Protein AF-A0A5K1GWC6-F1 (afdb_monomer)

Sequence (38 aa):
YVFEERYDVVKFIKIVQEHGLYVTLRIGPFIEAEWNFG

Solvent-accessible surface area (backbone atoms only — not comparable to full-atom values): 2660 Å² total; per-residue (Å²): 139,81,65,55,88,93,51,28,61,68,64,53,53,49,53,40,50,77,71,75,52,85,85,87,86,81,82,60,96,70,69,42,84,91,39,90,98,50

pLDDT: mean 94.07, std 6.05, range [67.81, 98.81]

Mean predicted aligned error: 2.77 Å

Structure (mmCIF, N/CA/C/O backbone):
data_AF-A0A5K1GWC6-F1
#
_entry.id   AF-A0A5K1GWC6-F1
#
loop_
_atom_site.group_PDB
_atom_site.id
_atom_site.type_symbol
_atom_site.label_atom_id
_atom_site.label_alt_id
_atom_site.label_comp_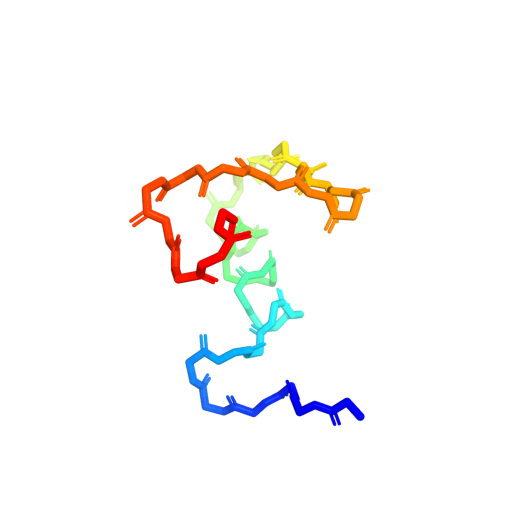id
_atom_site.label_asym_id
_atom_site.label_entity_id
_atom_site.label_seq_id
_atom_site.pdbx_PDB_ins_code
_atom_site.Cartn_x
_atom_site.Cartn_y
_atom_site.Cartn_z
_atom_site.occupancy
_atom_site.B_iso_or_equiv
_atom_site.auth_seq_id
_atom_site.auth_comp_id
_atom_site.auth_asym_id
_atom_site.auth_atom_id
_atom_site.pdbx_PDB_model_num
ATOM 1 N N . TYR A 1 1 ? 12.829 -8.589 -1.656 1.00 80.44 1 TYR A N 1
ATOM 2 C CA . TYR A 1 1 ? 11.717 -7.630 -1.521 1.00 80.44 1 TYR A CA 1
ATOM 3 C C . TYR A 1 1 ? 11.941 -6.812 -0.266 1.00 80.44 1 TYR A C 1
ATOM 5 O O . TYR A 1 1 ? 12.426 -7.385 0.700 1.00 80.44 1 TYR A O 1
ATOM 13 N N . VAL A 1 2 ? 11.636 -5.516 -0.287 1.00 87.62 2 VAL A N 1
ATOM 14 C CA . VAL A 1 2 ? 11.749 -4.636 0.887 1.00 87.62 2 VAL A CA 1
ATOM 15 C C . VAL A 1 2 ? 10.336 -4.192 1.266 1.00 87.62 2 VAL A C 1
ATOM 17 O O . VAL A 1 2 ? 9.670 -3.560 0.453 1.00 87.62 2 VAL A O 1
ATOM 20 N N . PHE A 1 3 ? 9.880 -4.561 2.465 1.00 94.44 3 PHE A N 1
ATOM 21 C CA . PHE A 1 3 ? 8.544 -4.266 3.009 1.00 94.44 3 PHE A CA 1
ATOM 22 C C . PHE A 1 3 ? 8.676 -3.668 4.415 1.00 94.44 3 PHE A C 1
ATOM 24 O O . PHE A 1 3 ? 8.166 -4.204 5.393 1.00 94.44 3 PHE A O 1
ATOM 31 N N . GLU A 1 4 ? 9.433 -2.581 4.518 1.00 94.44 4 GLU A N 1
ATOM 32 C CA . GLU A 1 4 ? 9.762 -1.921 5.782 1.00 94.44 4 GLU A CA 1
ATOM 33 C C . GLU A 1 4 ? 9.454 -0.422 5.690 1.00 94.44 4 GLU A C 1
ATOM 35 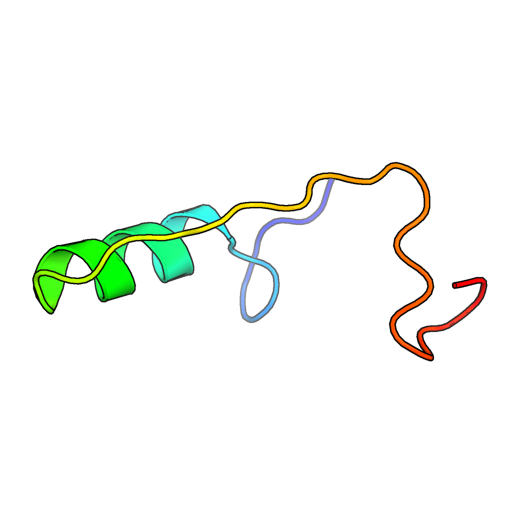O O . GLU A 1 4 ? 9.271 0.129 4.599 1.00 94.44 4 GLU A O 1
ATOM 40 N N . GLU A 1 5 ? 9.392 0.242 6.845 1.00 95.06 5 GLU A N 1
ATOM 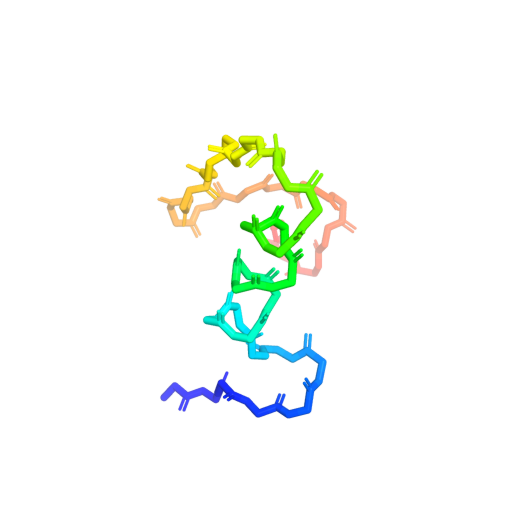41 C CA . GLU A 1 5 ? 9.107 1.675 6.967 1.00 95.06 5 GLU A CA 1
ATOM 42 C C . GLU A 1 5 ? 7.850 2.101 6.181 1.00 95.06 5 GLU A C 1
ATOM 44 O O . GLU A 1 5 ? 6.738 1.684 6.504 1.00 95.06 5 GLU A O 1
ATOM 49 N N . ARG A 1 6 ? 8.014 2.942 5.149 1.00 95.62 6 ARG A N 1
ATOM 50 C CA . ARG A 1 6 ? 6.922 3.447 4.306 1.00 95.62 6 ARG A CA 1
ATOM 51 C C . ARG A 1 6 ? 6.455 2.461 3.231 1.00 95.62 6 ARG A C 1
ATOM 53 O O . ARG A 1 6 ? 5.451 2.725 2.582 1.00 95.62 6 ARG A O 1
ATOM 60 N N . TYR A 1 7 ? 7.176 1.358 3.026 1.00 96.38 7 TYR A N 1
ATOM 61 C CA . TYR A 1 7 ? 6.864 0.334 2.023 1.00 96.38 7 TYR A CA 1
ATOM 62 C C . TYR A 1 7 ? 6.139 -0.886 2.620 1.00 96.38 7 TYR A C 1
ATOM 64 O O . TYR A 1 7 ? 5.861 -1.852 1.910 1.00 96.38 7 TYR A O 1
ATOM 72 N N . ASP A 1 8 ? 5.820 -0.864 3.918 1.00 97.69 8 ASP A N 1
ATOM 73 C CA . ASP A 1 8 ? 5.073 -1.932 4.586 1.00 97.69 8 ASP A CA 1
ATOM 74 C C . ASP A 1 8 ? 3.570 -1.854 4.258 1.00 97.69 8 ASP A C 1
ATOM 76 O O . ASP A 1 8 ? 2.763 -1.214 4.943 1.00 97.69 8 ASP A O 1
ATOM 80 N N . VAL A 1 9 ? 3.186 -2.544 3.183 1.00 96.69 9 VAL A N 1
ATOM 81 C CA . VAL A 1 9 ? 1.791 -2.623 2.734 1.00 96.69 9 VAL A CA 1
ATOM 82 C C . VAL A 1 9 ? 0.893 -3.374 3.726 1.00 96.69 9 VAL A C 1
ATOM 84 O O . VAL A 1 9 ? -0.297 -3.079 3.825 1.00 96.69 9 VAL A O 1
ATOM 87 N N . VAL A 1 10 ? 1.442 -4.320 4.499 1.00 97.56 10 VAL A N 1
ATOM 88 C CA . VAL A 1 10 ? 0.665 -5.116 5.462 1.00 97.56 10 VAL A CA 1
ATOM 89 C C . VAL A 1 10 ? 0.233 -4.234 6.625 1.00 97.56 10 VAL A C 1
ATOM 91 O O . VAL A 1 10 ? -0.938 -4.254 7.013 1.00 97.56 10 VAL A O 1
ATOM 94 N N . LYS A 1 11 ? 1.153 -3.425 7.159 1.00 98.06 11 LYS A N 1
ATOM 95 C CA . LYS A 1 11 ? 0.842 -2.438 8.195 1.00 98.06 11 LYS A CA 1
ATOM 96 C C . LYS A 1 11 ? -0.200 -1.430 7.715 1.00 98.06 11 LYS A C 1
ATOM 98 O O . LYS A 1 11 ? -1.141 -1.158 8.455 1.00 98.06 11 LYS A O 1
ATOM 103 N N . PHE A 1 12 ? -0.081 -0.924 6.485 1.00 98.06 12 PHE A N 1
ATOM 104 C CA . PHE A 1 12 ? -1.073 -0.005 5.919 1.00 98.06 12 PHE A CA 1
ATOM 105 C C . PHE A 1 12 ? -2.477 -0.628 5.867 1.00 98.06 12 PHE A C 1
ATOM 107 O O . PHE A 1 12 ? -3.429 -0.026 6.358 1.00 98.06 12 PHE A O 1
ATOM 114 N N . ILE A 1 13 ? -2.612 -1.857 5.354 1.00 98.25 13 ILE A N 1
ATOM 115 C CA . ILE A 1 13 ? -3.912 -2.547 5.271 1.00 98.25 13 ILE A CA 1
ATOM 116 C C . ILE A 1 13 ? -4.520 -2.774 6.665 1.00 98.25 13 ILE A C 1
ATOM 118 O O . ILE A 1 13 ? -5.725 -2.592 6.835 1.00 98.25 13 ILE A O 1
ATOM 122 N N . LYS A 1 14 ? -3.707 -3.110 7.678 1.00 98.38 14 LYS A N 1
ATOM 123 C CA . LYS A 1 14 ? -4.183 -3.243 9.067 1.00 98.38 14 LYS A CA 1
ATOM 124 C C . LYS A 1 14 ? -4.747 -1.932 9.618 1.00 98.38 14 LYS A C 1
ATOM 126 O O . LYS A 1 14 ? -5.815 -1.950 10.215 1.00 98.38 14 LYS A O 1
ATOM 131 N N . ILE A 1 15 ? -4.097 -0.798 9.353 1.00 98.50 15 ILE A N 1
ATOM 132 C CA . ILE A 1 15 ? -4.611 0.524 9.755 1.00 98.50 15 ILE A CA 1
ATOM 133 C C . ILE A 1 15 ? -5.954 0.817 9.071 1.00 98.50 15 ILE A C 1
ATOM 135 O O . ILE A 1 15 ? -6.877 1.314 9.714 1.00 98.50 15 ILE A O 1
ATOM 139 N N . VAL A 1 16 ? -6.099 0.486 7.782 1.00 98.50 16 VAL A N 1
ATOM 140 C CA . VAL A 1 16 ? -7.378 0.648 7.065 1.00 98.50 16 VAL A CA 1
ATOM 141 C C . VAL A 1 16 ? -8.481 -0.200 7.718 1.00 98.50 16 VAL A C 1
ATOM 143 O O . VAL A 1 16 ? -9.587 0.298 7.932 1.00 98.50 16 VAL A O 1
ATOM 146 N N . GLN A 1 17 ? -8.166 -1.441 8.109 1.00 98.56 17 GLN A N 1
ATOM 147 C CA . GLN A 1 17 ? -9.083 -2.320 8.841 1.00 98.56 17 GLN A CA 1
ATOM 148 C C . GLN A 1 17 ? -9.472 -1.746 10.214 1.00 98.56 17 GLN A C 1
ATOM 150 O O . GLN A 1 17 ? -10.650 -1.783 10.565 1.00 98.56 17 GLN A O 1
ATOM 155 N N . GLU A 1 18 ? -8.522 -1.200 10.980 1.00 98.69 18 GL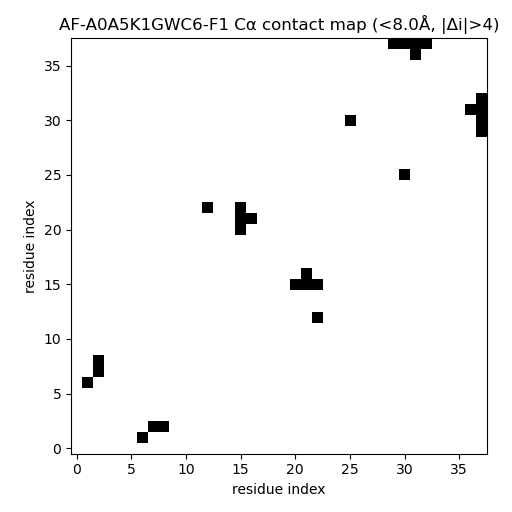U A N 1
ATOM 156 C CA . GLU A 1 18 ? -8.781 -0.574 12.291 1.00 98.69 18 GLU A CA 1
ATOM 157 C C . GLU A 1 18 ? -9.780 0.590 12.198 1.00 98.69 18 GLU A C 1
ATOM 159 O O . GLU A 1 18 ? -10.556 0.815 13.124 1.00 98.69 18 GLU A O 1
ATOM 164 N N . HIS A 1 19 ? -9.814 1.286 11.060 1.00 98.56 19 HIS A N 1
ATOM 165 C CA . HIS A 1 19 ? -10.759 2.374 10.791 1.00 98.56 19 HIS A CA 1
ATOM 166 C C . HIS A 1 19 ? -12.080 1.898 10.158 1.00 98.56 19 HIS A C 1
ATOM 168 O O . HIS A 1 19 ? -12.918 2.725 9.800 1.00 98.56 19 HIS A O 1
ATOM 174 N N . GLY A 1 20 ? -12.286 0.585 10.002 1.00 98.44 20 GLY A N 1
ATOM 175 C CA . GLY A 1 20 ? -13.507 0.014 9.423 1.00 98.44 20 GLY A CA 1
ATOM 176 C C . GLY A 1 20 ? -13.687 0.303 7.928 1.00 98.44 20 GLY A C 1
ATOM 177 O O . GLY A 1 20 ? -14.814 0.303 7.435 1.00 98.44 20 GLY A O 1
ATOM 178 N N . LEU A 1 21 ? -12.595 0.577 7.211 1.00 98.81 21 LEU A N 1
ATOM 179 C CA . LEU A 1 21 ? -12.595 0.895 5.783 1.00 98.81 21 LEU A CA 1
ATOM 180 C C . LEU A 1 21 ? -12.227 -0.331 4.929 1.00 98.81 21 LEU A C 1
ATOM 182 O O . LEU A 1 21 ? -11.681 -1.320 5.416 1.00 98.81 21 LEU A O 1
ATOM 186 N N . TYR A 1 22 ? -12.496 -0.243 3.624 1.00 98.12 22 TYR A N 1
ATOM 187 C CA . TYR A 1 22 ? -12.140 -1.270 2.639 1.00 98.12 22 TYR A CA 1
ATOM 188 C C . TYR A 1 22 ? -10.974 -0.822 1.749 1.00 98.12 22 TYR A C 1
ATOM 190 O O . TYR A 1 22 ? -10.818 0.364 1.461 1.00 98.12 22 TYR A O 1
ATOM 198 N N . VAL A 1 23 ? -10.180 -1.784 1.267 1.00 98.19 23 VAL A N 1
ATOM 199 C CA . VAL A 1 23 ? -9.054 -1.551 0.347 1.00 98.19 23 VAL A CA 1
ATOM 200 C C . VAL A 1 23 ? -9.385 -2.096 -1.040 1.00 98.19 23 VAL A C 1
ATOM 202 O O . VAL A 1 23 ? -9.744 -3.263 -1.178 1.00 98.19 23 VAL A O 1
ATOM 205 N N . THR A 1 24 ? -9.178 -1.283 -2.081 1.00 97.81 24 THR A N 1
ATOM 206 C CA . THR A 1 24 ? -9.047 -1.772 -3.465 1.00 97.81 24 THR A CA 1
ATOM 207 C C . THR A 1 24 ? -7.563 -1.875 -3.804 1.00 97.81 24 THR A C 1
ATOM 209 O O . THR A 1 24 ? -6.910 -0.864 -4.057 1.00 97.81 24 THR A O 1
ATOM 212 N N . LEU A 1 25 ? -7.013 -3.090 -3.779 1.00 97.06 25 LEU A N 1
ATOM 213 C CA . LEU A 1 25 ? -5.587 -3.323 -4.008 1.00 97.06 25 LEU A CA 1
ATOM 214 C C . LEU A 1 25 ? -5.302 -3.549 -5.501 1.00 97.06 25 LEU A C 1
ATOM 216 O O . LEU A 1 25 ? -5.710 -4.557 -6.074 1.00 97.06 25 LEU A O 1
ATOM 220 N N . ARG A 1 26 ? -4.576 -2.620 -6.130 1.00 96.50 26 ARG A N 1
ATOM 221 C CA . ARG A 1 26 ? -4.146 -2.705 -7.537 1.00 96.50 26 ARG A CA 1
ATOM 222 C C . ARG A 1 26 ? -2.690 -3.176 -7.594 1.00 96.50 26 ARG A C 1
ATOM 224 O O . ARG A 1 26 ? -1.784 -2.381 -7.393 1.00 96.50 26 ARG A O 1
ATOM 231 N N . ILE A 1 27 ? -2.474 -4.470 -7.829 1.00 93.94 27 ILE A N 1
ATOM 232 C CA . ILE A 1 27 ? -1.172 -5.132 -7.597 1.00 93.94 27 ILE A CA 1
ATOM 233 C C . ILE A 1 27 ? -0.139 -4.888 -8.722 1.00 93.94 27 ILE A C 1
ATOM 235 O O . ILE A 1 27 ? 1.048 -5.134 -8.527 1.00 93.94 27 ILE A O 1
ATOM 239 N N . GLY A 1 28 ? -0.538 -4.374 -9.889 1.00 88.38 28 GLY A N 1
ATOM 240 C CA . GLY A 1 28 ? 0.375 -4.308 -11.038 1.00 88.38 28 GLY A CA 1
ATOM 241 C C . GLY A 1 28 ? 0.697 -5.705 -11.589 1.00 88.38 28 GLY A C 1
ATOM 242 O O . GLY A 1 28 ? -0.014 -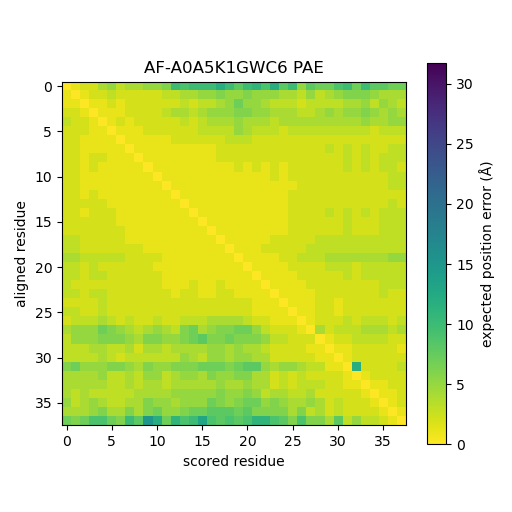6.662 -11.272 1.00 88.38 28 GLY A O 1
ATOM 243 N N . PRO A 1 29 ? 1.690 -5.838 -12.488 1.00 88.06 29 PRO A N 1
ATOM 244 C CA . PRO A 1 29 ? 3.100 -5.510 -12.204 1.00 88.06 29 PRO A CA 1
ATOM 245 C C . PRO A 1 29 ? 3.605 -4.161 -12.746 1.00 88.06 29 PRO A C 1
ATOM 247 O O . PRO A 1 29 ? 4.706 -3.752 -12.399 1.00 88.06 29 PRO A O 1
ATOM 250 N N . PHE A 1 30 ? 2.804 -3.483 -13.570 1.00 93.19 30 PHE A N 1
ATOM 251 C CA . PHE A 1 30 ? 2.985 -2.097 -14.017 1.00 93.19 30 PHE A CA 1
ATOM 252 C C . PHE A 1 30 ? 1.783 -1.296 -13.515 1.00 93.19 30 PHE A C 1
ATOM 254 O O . PHE A 1 30 ? 0.649 -1.768 -13.667 1.00 93.19 30 PHE A O 1
ATOM 261 N N . 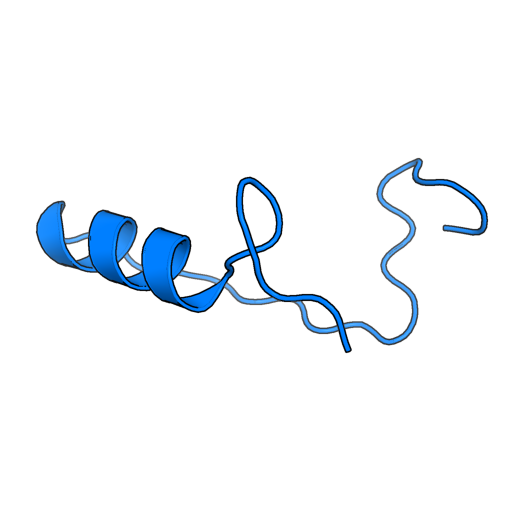ILE A 1 31 ? 2.006 -0.149 -12.872 1.00 92.25 31 ILE A N 1
ATOM 262 C CA . ILE A 1 31 ? 0.931 0.612 -12.212 1.00 92.25 31 ILE A CA 1
ATOM 263 C C . ILE A 1 31 ? 0.809 2.057 -12.705 1.00 92.25 31 ILE A C 1
ATOM 265 O O . ILE A 1 31 ? -0.193 2.698 -12.391 1.00 92.25 31 ILE A O 1
ATOM 269 N N . GLU A 1 32 ? 1.752 2.493 -13.538 1.00 91.81 32 GLU A N 1
ATOM 270 C CA . GLU A 1 32 ? 1.971 3.849 -14.025 1.00 91.81 32 GLU A CA 1
ATOM 271 C C . GLU A 1 32 ? 2.139 4.816 -12.841 1.00 91.81 32 GLU A C 1
ATOM 273 O O . GLU A 1 32 ? 3.251 4.978 -12.341 1.00 91.81 32 GLU A O 1
ATOM 278 N N . ALA A 1 33 ? 1.044 5.371 -12.319 1.00 91.38 33 ALA A N 1
ATOM 279 C CA . ALA A 1 33 ? 0.992 6.179 -11.097 1.00 91.38 33 ALA A CA 1
ATOM 280 C C . ALA A 1 33 ? 2.019 7.326 -11.062 1.00 91.38 33 ALA A C 1
ATOM 282 O O . ALA A 1 33 ? 2.446 7.742 -9.979 1.00 91.38 33 ALA A O 1
ATOM 283 N N . GLU A 1 34 ? 2.455 7.770 -12.249 1.00 93.88 34 GL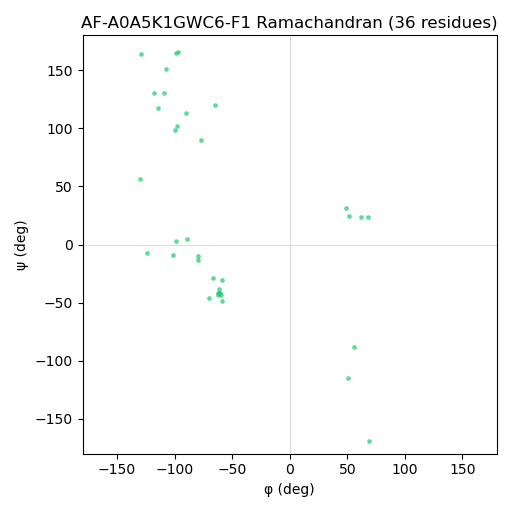U A N 1
ATOM 284 C CA . GLU A 1 34 ? 3.506 8.763 -12.443 1.00 93.88 34 GLU A CA 1
ATOM 285 C C . GLU A 1 34 ? 4.777 8.467 -11.615 1.00 93.88 34 GLU A C 1
ATOM 287 O O . GLU A 1 34 ? 5.491 9.371 -11.167 1.00 93.88 34 GLU A O 1
ATOM 292 N N . TRP A 1 35 ? 5.058 7.179 -11.392 1.00 90.69 35 TRP A N 1
ATOM 293 C CA . TRP A 1 35 ? 6.200 6.703 -10.625 1.00 90.69 35 TRP A CA 1
ATOM 294 C C . TRP A 1 35 ? 7.368 6.319 -11.542 1.00 90.69 35 TRP A C 1
ATOM 296 O O . TRP A 1 35 ? 7.253 6.251 -12.766 1.00 90.69 35 TRP A O 1
ATOM 306 N N . ASN A 1 36 ? 8.562 6.159 -10.970 1.00 88.12 36 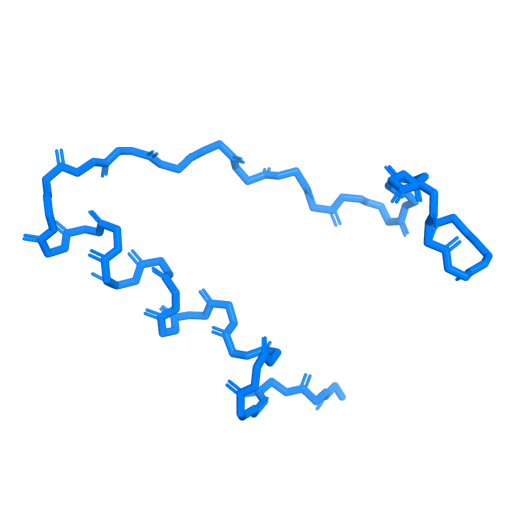ASN A N 1
ATOM 307 C CA . ASN A 1 36 ? 9.770 5.946 -11.762 1.00 88.12 36 ASN A CA 1
ATOM 308 C C . ASN A 1 36 ? 9.707 4.611 -12.524 1.00 88.12 36 ASN A C 1
ATOM 310 O O . ASN A 1 36 ? 9.655 3.556 -11.897 1.00 88.12 36 ASN A O 1
ATOM 314 N N . PHE A 1 37 ? 9.787 4.675 -13.859 1.00 88.62 37 PHE A N 1
ATOM 315 C CA . PHE A 1 37 ? 9.519 3.562 -14.789 1.00 88.62 37 PHE A CA 1
AT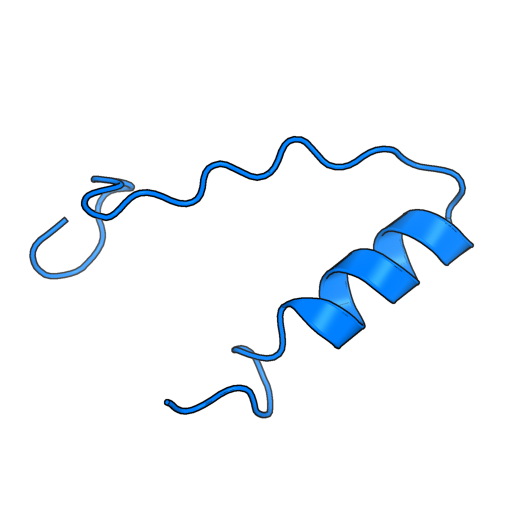OM 316 C C . PHE A 1 37 ? 8.077 3.009 -14.739 1.00 88.62 37 PHE A C 1
ATOM 318 O O . PHE A 1 37 ? 7.831 1.889 -15.194 1.00 88.62 37 PHE A O 1
ATOM 325 N N . GLY A 1 38 ? 7.146 3.855 -14.283 1.00 67.81 38 GLY A N 1
ATOM 326 C CA . GLY A 1 38 ? 5.706 3.630 -14.147 1.00 67.81 38 GLY A CA 1
ATOM 327 C C . GLY A 1 38 ? 5.322 2.763 -12.962 1.00 67.81 38 GLY A C 1
ATOM 328 O O . GLY A 1 38 ? 6.013 2.790 -11.921 1.00 67.81 38 GLY A O 1
#

InterPro domains:
  IPR017853 Glycoside hydrolase superfamily [SSF51445] (1-38)
  IPR031330 Glycoside hydrolase 35, catalytic domain [PF01301] (1-38)

Organism: NCBI:txid210225

Radius of gyration: 11.96 Å; Cα contacts (8 Å, |Δi|>4): 14; chains: 1; bounding box: 25×16×27 Å

Secondary structure (DSSP, 8-state):
----GGG-HHHHHHHHHHTT--------S---TT-TT-

Foldseek 3Di:
DDQDDPNPPVVVVVVCVVVVHDDDDDPDPDDPPVDDVD